Protein AF-A0A1Z8LEV0-F1 (afdb_monomer_lite)

Radius of gyration: 19.76 Å; chains: 1; bounding box: 39×34×65 Å

Structure (mmCIF, N/CA/C/O backbone):
data_AF-A0A1Z8LEV0-F1
#
_entry.id   AF-A0A1Z8LEV0-F1
#
loop_
_atom_site.group_PDB
_atom_site.id
_atom_site.type_symbol
_atom_site.label_atom_id
_atom_site.label_alt_id
_atom_site.label_comp_id
_atom_site.label_asym_id
_atom_site.label_entity_id
_atom_site.label_seq_id
_atom_site.pdbx_PDB_ins_code
_atom_site.Cartn_x
_atom_site.Cartn_y
_atom_site.Cartn_z
_atom_site.occupancy
_atom_site.B_iso_or_equiv
_atom_site.auth_seq_id
_atom_site.auth_comp_id
_atom_site.auth_asym_id
_atom_site.auth_atom_id
_atom_site.pdbx_PDB_model_num
ATOM 1 N N . MET A 1 1 ? -29.952 23.093 -34.719 1.00 59.09 1 MET A N 1
ATOM 2 C CA . MET A 1 1 ? -29.056 23.153 -33.543 1.00 59.09 1 MET A CA 1
ATOM 3 C C . MET A 1 1 ? -29.621 22.375 -32.345 1.00 59.09 1 MET A C 1
ATOM 5 O O . MET A 1 1 ? -29.673 22.898 -31.246 1.00 59.09 1 MET A O 1
ATOM 9 N N . LYS A 1 2 ? -30.063 21.119 -32.540 1.00 67.62 2 LYS A N 1
ATOM 10 C CA . LYS A 1 2 ? -30.377 20.187 -31.432 1.00 67.62 2 LYS A CA 1
ATOM 11 C C . LYS A 1 2 ? -29.225 19.211 -31.172 1.00 67.62 2 LYS A C 1
ATOM 13 O O . LYS A 1 2 ? -29.037 18.777 -30.046 1.00 67.62 2 LYS A O 1
ATOM 18 N N . LEU A 1 3 ? -28.444 18.913 -32.216 1.00 67.94 3 LEU A N 1
ATOM 19 C CA . LEU A 1 3 ? -27.276 18.040 -32.140 1.00 67.94 3 LEU A CA 1
ATOM 20 C C . LEU A 1 3 ? -26.145 18.678 -31.321 1.00 67.94 3 LEU A C 1
ATOM 22 O O . LEU A 1 3 ? -25.598 18.024 -30.443 1.00 67.94 3 LEU A O 1
ATOM 26 N N . ASP A 1 4 ? -25.877 19.970 -31.530 1.00 74.69 4 ASP A N 1
ATOM 27 C CA . ASP A 1 4 ? -24.858 20.708 -30.766 1.00 74.69 4 ASP A CA 1
ATOM 28 C C . ASP A 1 4 ? -25.195 20.772 -29.270 1.00 74.69 4 ASP A C 1
ATOM 30 O O . ASP A 1 4 ? -24.319 20.640 -28.423 1.00 74.69 4 ASP A O 1
ATOM 34 N N . GLN A 1 5 ? -26.483 20.899 -28.935 1.00 71.06 5 GLN A N 1
ATOM 35 C CA . GLN A 1 5 ? -26.952 20.952 -27.551 1.00 71.06 5 GLN A CA 1
ATOM 36 C C . GLN A 1 5 ? -26.879 19.582 -26.855 1.00 71.06 5 GLN A C 1
ATOM 38 O O . GLN A 1 5 ? -26.548 19.524 -25.674 1.00 71.06 5 GLN A O 1
ATOM 43 N N . LEU A 1 6 ? -27.113 18.487 -27.593 1.00 69.88 6 LEU A N 1
ATOM 44 C CA . LEU A 1 6 ? -26.960 17.114 -27.095 1.00 69.88 6 LEU A CA 1
ATOM 45 C C . LEU A 1 6 ? -25.482 16.755 -26.850 1.00 69.88 6 LEU A C 1
ATOM 47 O O . LEU A 1 6 ? -25.138 16.157 -25.831 1.00 69.88 6 LEU A O 1
ATOM 51 N N . LEU A 1 7 ? -24.596 17.165 -27.764 1.00 68.69 7 LEU A N 1
ATOM 52 C CA . LEU A 1 7 ? -23.148 16.994 -27.618 1.00 68.69 7 LEU A CA 1
ATOM 53 C C . LEU A 1 7 ? -22.598 17.792 -26.428 1.00 68.69 7 LEU A C 1
ATOM 55 O O . LEU A 1 7 ? -21.698 17.316 -25.740 1.00 68.69 7 LEU A O 1
ATOM 59 N N . GLN A 1 8 ? -23.153 18.977 -26.158 1.00 64.44 8 GLN A N 1
ATOM 60 C CA . GLN A 1 8 ? -22.774 19.786 -25.002 1.00 64.44 8 GLN A CA 1
ATOM 61 C C . GLN A 1 8 ? -23.228 19.139 -23.682 1.00 64.44 8 GLN A C 1
ATOM 63 O O . GLN A 1 8 ? -22.425 19.030 -22.763 1.00 64.44 8 GLN A O 1
ATOM 68 N N . SER A 1 9 ? -24.461 18.617 -23.603 1.00 60.28 9 SER A N 1
ATOM 69 C CA . SER A 1 9 ? -24.950 17.936 -22.391 1.00 60.28 9 SER A CA 1
ATOM 70 C C . SER A 1 9 ? -24.179 16.657 -22.048 1.00 60.28 9 SER A C 1
ATOM 72 O O . SER A 1 9 ?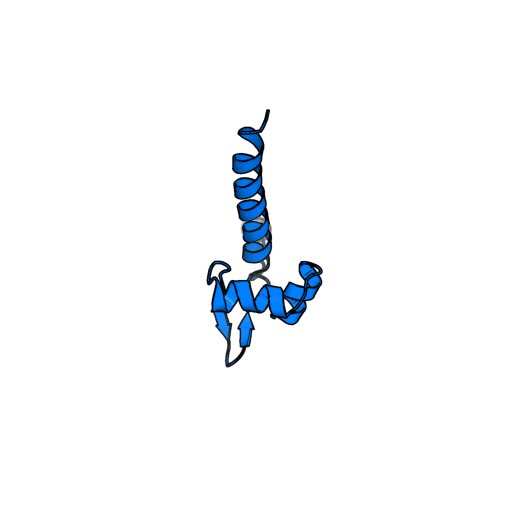 -24.025 16.338 -20.875 1.00 60.28 9 SER A O 1
ATOM 74 N N . HIS A 1 10 ? -23.653 15.935 -23.044 1.00 59.34 10 HIS A N 1
ATOM 75 C CA . HIS A 1 10 ? -22.819 14.753 -22.795 1.00 59.34 10 HIS A CA 1
ATOM 76 C C . HIS A 1 10 ? -21.371 15.089 -22.419 1.00 59.34 10 HIS A C 1
ATOM 78 O O . HIS A 1 10 ? -20.716 14.268 -21.792 1.00 59.34 10 HIS A O 1
ATOM 84 N N . ARG A 1 11 ? -20.873 16.291 -22.740 1.00 53.66 11 ARG A N 1
ATOM 85 C CA . ARG A 1 11 ? -19.540 16.742 -22.302 1.00 53.66 11 ARG A CA 1
ATOM 86 C C . ARG A 1 11 ? -19.479 17.076 -20.813 1.00 53.66 11 ARG A C 1
ATOM 88 O O . ARG A 1 11 ? -18.429 16.895 -20.209 1.00 53.66 11 ARG A O 1
ATOM 95 N N . ASP A 1 12 ? -20.583 17.551 -20.240 1.00 51.75 12 ASP A N 1
ATOM 96 C CA . ASP A 1 12 ? -20.636 17.985 -18.838 1.00 51.75 12 ASP A CA 1
ATOM 97 C C . ASP A 1 12 ? -20.986 16.836 -17.867 1.00 51.75 12 ASP A C 1
ATOM 99 O O . ASP A 1 12 ? -20.647 16.903 -16.684 1.00 51.75 12 ASP A O 1
ATOM 103 N N . GLU A 1 13 ? -21.616 15.756 -18.355 1.00 51.56 13 GLU A N 1
ATOM 104 C CA . GLU A 1 13 ? -21.865 14.529 -17.573 1.00 51.56 13 GLU A CA 1
ATOM 105 C C . GLU A 1 13 ? -20.723 13.508 -17.631 1.00 51.56 13 GLU A C 1
ATOM 107 O O . GLU A 1 13 ? -20.678 12.590 -16.811 1.00 51.56 13 GLU A O 1
ATOM 112 N N . GLU A 1 14 ? -19.731 13.717 -18.498 1.00 51.91 14 GLU A N 1
ATOM 113 C CA . GLU A 1 14 ? -18.405 13.129 -18.330 1.00 51.91 14 GLU A CA 1
ATOM 114 C C . GLU A 1 14 ? -17.696 13.829 -17.159 1.00 51.91 14 GLU A C 1
ATOM 116 O O . GLU A 1 14 ? -16.663 14.489 -17.304 1.00 51.91 14 GLU A O 1
ATOM 121 N N . LYS A 1 15 ? -18.204 13.629 -15.933 1.00 57.62 15 LYS A N 1
ATOM 122 C CA . LYS A 1 15 ? -17.282 13.487 -14.808 1.00 57.62 15 LYS A CA 1
ATOM 123 C C . LYS A 1 15 ? -16.323 12.410 -15.273 1.00 57.62 15 LYS A C 1
ATOM 125 O O . LYS A 1 15 ? -16.716 11.253 -15.353 1.00 57.62 15 LYS A O 1
ATOM 130 N N . LYS A 1 16 ? -15.120 12.809 -15.693 1.00 58.03 16 LYS A N 1
ATOM 131 C CA . LYS A 1 16 ? -14.031 11.879 -15.957 1.00 58.03 16 LYS A CA 1
ATOM 132 C C . LYS A 1 16 ? -13.985 10.975 -14.739 1.00 58.03 16 LYS A C 1
ATOM 134 O O . LYS A 1 16 ? -13.533 11.408 -13.681 1.00 58.03 16 LYS A O 1
ATOM 139 N N . ASP A 1 17 ? -14.501 9.761 -14.877 1.00 61.22 17 ASP A N 1
ATOM 140 C CA . ASP A 1 17 ? -14.209 8.677 -13.962 1.00 61.22 17 ASP A CA 1
ATOM 141 C C . ASP A 1 17 ? -12.727 8.404 -14.195 1.00 61.22 17 ASP A C 1
ATOM 143 O O . ASP A 1 17 ? -12.329 7.566 -15.006 1.00 61.22 17 ASP A O 1
ATOM 147 N N . GLU A 1 18 ? -11.892 9.252 -13.589 1.00 78.94 18 GLU A N 1
ATOM 148 C CA . GLU A 1 18 ? -10.458 9.090 -13.612 1.00 78.94 18 GLU A CA 1
ATOM 149 C C . GLU A 1 18 ? -10.202 7.697 -13.066 1.00 78.94 18 GLU A C 1
ATOM 151 O O . GLU A 1 18 ? -10.628 7.346 -11.960 1.00 78.94 18 GLU A O 1
ATOM 156 N N . LEU A 1 19 ? -9.575 6.869 -13.901 1.00 83.88 19 LEU A N 1
ATOM 157 C CA . LEU A 1 19 ? -9.261 5.504 -13.525 1.00 83.88 19 LEU A CA 1
ATOM 158 C C . LEU A 1 19 ? -8.539 5.527 -12.174 1.00 83.88 19 LEU A C 1
ATOM 160 O O . LEU A 1 19 ? -7.663 6.373 -11.962 1.00 83.88 19 LEU A O 1
ATOM 164 N N . PRO A 1 20 ? -8.883 4.608 -11.256 1.00 88.25 20 PRO A N 1
ATOM 165 C CA . PRO A 1 20 ? -8.324 4.630 -9.920 1.00 88.25 20 PRO A CA 1
ATOM 166 C C . PRO A 1 20 ? -6.803 4.538 -10.002 1.00 88.25 20 PRO A C 1
ATOM 168 O O . PRO A 1 20 ? -6.248 3.612 -10.599 1.00 88.25 20 PRO A O 1
ATOM 171 N N . LYS A 1 21 ? -6.122 5.498 -9.379 1.00 93.56 21 LYS A N 1
ATOM 172 C CA . LYS A 1 21 ? -4.665 5.531 -9.346 1.00 93.56 21 LYS A CA 1
ATOM 173 C C . LYS A 1 21 ? -4.145 4.363 -8.515 1.00 93.56 21 LYS A C 1
ATOM 175 O O . LYS A 1 21 ? -4.438 4.239 -7.323 1.00 93.56 21 LYS A O 1
ATOM 180 N N . LEU A 1 22 ? -3.376 3.500 -9.172 1.00 95.94 22 LEU A N 1
ATOM 181 C CA . LEU A 1 22 ? -2.769 2.317 -8.577 1.00 95.94 22 LEU A CA 1
ATOM 182 C C . LEU A 1 22 ? -1.312 2.596 -8.227 1.00 95.94 22 LEU A C 1
ATOM 184 O O . LEU A 1 22 ? -0.493 2.866 -9.102 1.00 95.94 22 LEU A O 1
ATOM 188 N N . LEU A 1 23 ? -0.993 2.486 -6.944 1.00 97.31 23 LEU A N 1
ATOM 189 C CA . LEU A 1 23 ? 0.330 2.731 -6.393 1.00 97.31 23 LEU A CA 1
ATOM 190 C C . LEU A 1 23 ? 1.073 1.413 -6.179 1.00 97.31 23 LEU A C 1
ATOM 192 O O . LEU A 1 23 ? 0.497 0.419 -5.729 1.00 97.31 23 LEU A O 1
ATOM 196 N N . SER A 1 24 ? 2.368 1.402 -6.482 1.00 98.00 24 SER A N 1
ATOM 197 C CA . SER A 1 24 ? 3.277 0.345 -6.037 1.00 98.00 24 SER A CA 1
ATOM 198 C C . SER A 1 24 ? 3.500 0.414 -4.521 1.00 98.00 24 SER A C 1
ATOM 200 O O . SER A 1 24 ? 3.198 1.418 -3.879 1.00 98.00 24 SER A O 1
ATOM 202 N N . ILE A 1 25 ? 4.091 -0.635 -3.938 1.00 97.56 25 ILE A N 1
ATOM 203 C CA . ILE A 1 25 ? 4.486 -0.622 -2.518 1.00 97.56 25 ILE A CA 1
ATOM 204 C C . ILE A 1 25 ? 5.421 0.559 -2.213 1.00 97.56 25 ILE A C 1
ATOM 206 O O . ILE A 1 25 ? 5.266 1.190 -1.173 1.00 97.56 25 ILE A O 1
ATOM 210 N N . ALA A 1 26 ? 6.365 0.866 -3.108 1.00 97.75 26 ALA A N 1
ATOM 211 C CA . ALA A 1 26 ? 7.286 1.988 -2.929 1.00 97.75 26 ALA A CA 1
ATOM 212 C C . ALA A 1 26 ? 6.539 3.328 -2.967 1.00 97.75 26 ALA A C 1
ATOM 214 O O . ALA A 1 26 ? 6.666 4.122 -2.046 1.00 97.75 26 ALA A O 1
ATOM 215 N N . GLN A 1 27 ? 5.657 3.522 -3.952 1.00 97.94 27 GLN A N 1
ATOM 216 C CA . GLN A 1 27 ? 4.853 4.742 -4.052 1.00 97.94 27 GLN A CA 1
ATOM 217 C C . GLN A 1 27 ? 3.911 4.924 -2.858 1.00 97.94 27 GLN A C 1
ATOM 219 O O . GLN A 1 27 ? 3.720 6.042 -2.399 1.00 97.94 27 GLN A O 1
ATOM 224 N N . ALA A 1 28 ? 3.331 3.844 -2.332 1.00 96.75 28 ALA A N 1
ATOM 225 C CA . ALA A 1 28 ? 2.522 3.897 -1.117 1.00 96.75 28 ALA A CA 1
ATOM 226 C C . ALA A 1 28 ? 3.364 4.248 0.122 1.00 96.75 28 ALA A C 1
ATOM 228 O O . ALA A 1 28 ? 2.899 4.985 0.991 1.00 96.75 28 ALA A O 1
ATOM 229 N N . SER A 1 29 ? 4.603 3.746 0.183 1.00 96.75 29 SER A N 1
ATOM 230 C CA . SER A 1 29 ? 5.596 4.096 1.206 1.00 96.75 29 SER A CA 1
ATOM 231 C C . SER A 1 29 ? 5.877 5.596 1.200 1.00 96.75 29 SER A C 1
ATOM 233 O O . SER A 1 29 ? 5.788 6.235 2.245 1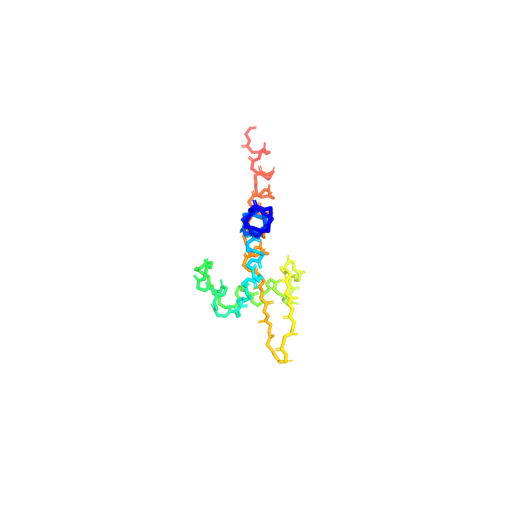.00 96.75 29 SER A O 1
ATOM 235 N N . ASP A 1 30 ? 6.148 6.152 0.018 1.00 96.94 30 ASP A N 1
ATOM 236 C CA . ASP A 1 30 ? 6.436 7.574 -0.169 1.00 96.94 30 ASP A CA 1
ATOM 237 C C . ASP A 1 30 ? 5.197 8.427 0.130 1.00 96.94 30 ASP A C 1
ATOM 239 O O . ASP A 1 30 ? 5.280 9.427 0.839 1.00 96.94 30 ASP A O 1
ATOM 243 N N . HIS A 1 31 ? 4.021 7.989 -0.334 1.00 94.06 31 HIS A N 1
ATOM 244 C CA . HIS A 1 31 ? 2.747 8.676 -0.119 1.00 94.06 31 HIS A CA 1
ATOM 245 C C . HIS A 1 31 ? 2.384 8.795 1.368 1.00 94.06 31 HIS A C 1
ATOM 247 O O . HIS A 1 31 ? 1.831 9.805 1.795 1.00 94.06 31 HIS A O 1
ATOM 253 N N . LEU A 1 32 ? 2.674 7.765 2.168 1.00 91.88 32 LEU A N 1
ATOM 254 C CA . LEU A 1 32 ? 2.426 7.771 3.613 1.00 91.88 32 LEU A CA 1
ATOM 255 C C . LEU A 1 32 ? 3.647 8.191 4.443 1.00 91.88 32 LEU A C 1
ATOM 257 O O . LEU A 1 32 ? 3.557 8.199 5.670 1.00 91.88 32 LEU A O 1
ATOM 261 N N . ASN A 1 33 ? 4.772 8.512 3.797 1.00 94.12 33 ASN A N 1
ATOM 262 C CA . ASN A 1 33 ? 6.056 8.795 4.436 1.00 94.12 33 ASN A CA 1
ATOM 263 C C . ASN A 1 33 ? 6.427 7.756 5.517 1.00 94.12 33 ASN A C 1
ATOM 265 O O . ASN A 1 33 ? 6.767 8.090 6.654 1.00 94.12 33 ASN A O 1
ATOM 269 N N . CYS A 1 34 ? 6.300 6.471 5.182 1.00 93.75 34 CYS A N 1
ATOM 270 C CA . CYS A 1 34 ? 6.592 5.364 6.090 1.00 93.75 34 CYS A CA 1
ATOM 271 C C . CYS A 1 34 ? 7.547 4.353 5.450 1.00 93.75 34 CYS A C 1
ATOM 273 O O . CYS A 1 34 ? 7.938 4.487 4.292 1.00 93.75 34 CYS A O 1
ATOM 275 N N . SER A 1 35 ? 7.965 3.338 6.210 1.00 97.38 35 SER A N 1
ATOM 276 C CA . SER A 1 35 ? 8.876 2.319 5.685 1.00 97.38 35 SER A CA 1
ATOM 277 C C . SER A 1 35 ? 8.155 1.320 4.770 1.00 97.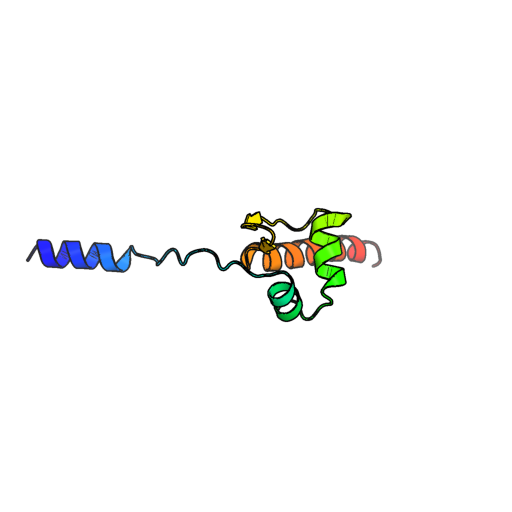38 35 SER A C 1
ATOM 279 O O . SER A 1 35 ? 7.026 0.907 5.043 1.00 97.38 35 SER A O 1
ATOM 281 N N . ILE A 1 36 ? 8.858 0.805 3.755 1.00 97.56 36 ILE A N 1
ATOM 282 C CA . ILE A 1 36 ? 8.360 -0.286 2.894 1.00 97.56 36 ILE A CA 1
ATOM 283 C C . ILE A 1 36 ? 7.945 -1.504 3.734 1.00 97.56 36 ILE A C 1
ATOM 285 O O . ILE A 1 36 ? 6.978 -2.198 3.409 1.00 97.56 36 ILE A O 1
ATOM 289 N N . ARG A 1 37 ? 8.670 -1.770 4.830 1.00 97.44 37 ARG A N 1
ATOM 290 C CA . ARG A 1 37 ? 8.352 -2.851 5.771 1.00 97.44 37 ARG A CA 1
ATOM 291 C C . ARG A 1 37 ? 6.973 -2.655 6.401 1.00 97.44 37 ARG A C 1
ATOM 293 O O . ARG A 1 37 ? 6.223 -3.621 6.487 1.00 97.44 37 ARG A O 1
ATOM 300 N N . THR A 1 38 ? 6.626 -1.427 6.776 1.00 95.56 38 THR A N 1
ATOM 301 C CA . THR A 1 38 ? 5.311 -1.076 7.328 1.00 95.56 38 THR A CA 1
ATOM 302 C C . THR A 1 38 ? 4.196 -1.365 6.326 1.00 95.56 38 THR A C 1
ATOM 304 O O . THR A 1 38 ? 3.212 -2.008 6.681 1.00 95.56 38 THR A O 1
ATOM 307 N N . ILE A 1 39 ? 4.368 -0.969 5.061 1.00 96.38 39 ILE A N 1
ATOM 308 C CA . ILE A 1 39 ? 3.386 -1.279 4.011 1.00 96.38 39 ILE A CA 1
ATOM 309 C C . ILE A 1 39 ? 3.233 -2.799 3.850 1.00 96.38 39 ILE A C 1
ATOM 311 O O . ILE A 1 39 ? 2.119 -3.315 3.870 1.00 96.38 39 ILE A O 1
ATOM 315 N N . ARG A 1 40 ? 4.342 -3.546 3.756 1.00 96.75 40 ARG A N 1
ATOM 316 C CA . ARG A 1 40 ? 4.313 -5.015 3.619 1.00 96.75 40 ARG A CA 1
ATOM 317 C C . ARG A 1 40 ? 3.608 -5.712 4.781 1.00 96.75 40 ARG A C 1
ATOM 319 O O . ARG A 1 40 ? 2.863 -6.655 4.532 1.00 96.75 40 ARG A O 1
ATOM 326 N N . TYR A 1 41 ? 3.821 -5.245 6.009 1.00 96.25 41 TYR A N 1
ATOM 327 C CA . TYR A 1 41 ? 3.141 -5.768 7.190 1.00 96.25 41 TYR A CA 1
ATOM 328 C C . TYR A 1 41 ? 1.618 -5.670 7.033 1.00 96.25 41 TYR A C 1
ATOM 330 O O . TYR A 1 41 ? 0.920 -6.675 7.144 1.00 96.25 41 TYR A O 1
ATOM 338 N N . TYR A 1 42 ? 1.095 -4.490 6.686 1.00 95.12 42 TYR A N 1
ATOM 339 C CA . TYR A 1 42 ? -0.352 -4.295 6.561 1.00 95.12 42 TYR A CA 1
ATOM 340 C C . TYR A 1 42 ? -0.977 -5.009 5.355 1.00 95.12 42 TYR A C 1
ATOM 342 O O . TYR A 1 42 ? -2.126 -5.448 5.427 1.00 95.12 42 TYR A O 1
ATOM 350 N N . LEU A 1 43 ? -0.210 -5.205 4.279 1.00 95.06 43 LEU A N 1
ATOM 351 C CA . LEU A 1 43 ? -0.654 -5.985 3.122 1.00 95.06 43 LEU A CA 1
ATOM 352 C C . LEU A 1 43 ? -0.697 -7.494 3.398 1.00 95.06 43 LEU A C 1
ATOM 354 O O . LEU A 1 43 ? -1.680 -8.158 3.073 1.00 95.06 43 LEU A O 1
ATOM 358 N N . TYR A 1 44 ? 0.378 -8.056 3.952 1.00 95.44 44 TYR A N 1
ATOM 359 C CA . TYR A 1 44 ? 0.595 -9.507 3.940 1.00 95.44 44 TYR A CA 1
ATOM 360 C C . TYR A 1 44 ? 0.448 -10.169 5.307 1.00 95.44 44 TYR A C 1
ATOM 362 O O . TYR A 1 44 ? -0.033 -11.301 5.377 1.00 95.44 44 TYR A O 1
ATOM 370 N N . GLU A 1 45 ? 0.858 -9.483 6.373 1.00 94.81 45 GLU A N 1
ATOM 371 C CA . GLU A 1 45 ? 0.848 -10.025 7.733 1.00 94.81 45 GLU A CA 1
ATOM 372 C C . GLU A 1 45 ? -0.490 -9.716 8.412 1.00 94.81 45 GLU A C 1
ATOM 374 O O . GLU A 1 45 ? -1.247 -10.633 8.721 1.00 94.81 45 GLU A O 1
ATOM 379 N N . ALA A 1 46 ? -0.829 -8.433 8.565 1.00 93.38 46 ALA A N 1
ATOM 380 C CA . ALA A 1 46 ? -2.092 -8.010 9.173 1.00 93.38 46 ALA A CA 1
ATOM 381 C C . ALA A 1 46 ? -3.294 -8.136 8.221 1.00 93.38 46 ALA A C 1
ATOM 383 O O . ALA A 1 46 ? -4.424 -8.269 8.688 1.00 93.38 46 ALA A O 1
ATOM 384 N N . LYS A 1 47 ? -3.059 -8.095 6.899 1.00 91.56 47 LYS A N 1
ATOM 385 C CA . LYS A 1 47 ? -4.074 -8.246 5.833 1.00 91.56 47 LYS A CA 1
ATOM 386 C C . LYS A 1 47 ? -5.285 -7.316 5.985 1.00 91.56 47 LYS A C 1
ATOM 388 O O . LYS A 1 47 ? -6.409 -7.680 5.649 1.00 91.56 47 LYS A O 1
ATOM 393 N N . ASN A 1 48 ? -5.055 -6.114 6.499 1.00 91.62 48 ASN A N 1
ATOM 394 C CA . ASN A 1 48 ? -6.089 -5.114 6.767 1.00 91.62 48 ASN A CA 1
ATOM 395 C C . ASN A 1 48 ? -6.029 -3.918 5.799 1.00 91.62 48 ASN A C 1
ATOM 397 O O . ASN A 1 48 ? -6.874 -3.028 5.884 1.00 91.62 48 ASN A O 1
ATOM 401 N N . LEU A 1 49 ? -5.064 -3.906 4.872 1.00 93.75 49 LEU A N 1
ATOM 402 C CA . LEU A 1 49 ? -4.987 -2.961 3.760 1.00 93.75 49 LEU A CA 1
ATOM 403 C C . LEU A 1 49 ? -5.324 -3.685 2.441 1.00 93.75 49 LEU A C 1
ATOM 405 O O . LEU A 1 49 ? -4.597 -4.610 2.069 1.00 93.75 49 LEU A O 1
ATOM 409 N N . PRO A 1 50 ? -6.393 -3.290 1.722 1.00 93.94 50 PRO A N 1
ATOM 410 C CA . PRO A 1 50 ? -6.739 -3.882 0.432 1.00 93.94 50 PRO A CA 1
ATOM 411 C C . PRO A 1 50 ? -5.660 -3.653 -0.632 1.00 93.94 50 PRO A C 1
ATOM 413 O O . PRO A 1 50 ? -5.058 -2.582 -0.714 1.00 93.94 50 PRO A O 1
ATOM 416 N N . TYR A 1 51 ? -5.443 -4.655 -1.482 1.00 96.19 51 TYR A N 1
ATOM 417 C CA . TYR A 1 51 ? -4.549 -4.572 -2.633 1.00 96.19 51 TYR A CA 1
ATOM 418 C C . TYR A 1 51 ? -4.963 -5.562 -3.718 1.00 96.19 51 TYR A C 1
ATOM 420 O O . TYR A 1 51 ? -5.756 -6.475 -3.492 1.00 96.19 51 TYR A O 1
ATOM 428 N N . LEU A 1 52 ? -4.387 -5.385 -4.900 1.00 95.31 52 LEU A N 1
ATOM 429 C CA . LEU A 1 52 ? -4.566 -6.259 -6.051 1.00 95.31 52 LEU A CA 1
ATOM 430 C C . LEU A 1 52 ? -3.202 -6.689 -6.601 1.00 95.31 52 LEU A C 1
ATOM 432 O O . LEU A 1 52 ? -2.229 -5.940 -6.524 1.00 95.31 52 LEU A O 1
ATOM 436 N N . ILE A 1 53 ? -3.119 -7.902 -7.145 1.00 96.31 53 ILE A N 1
ATOM 437 C CA . ILE A 1 53 ? -1.907 -8.407 -7.800 1.00 96.31 53 ILE A CA 1
ATOM 438 C C . ILE A 1 53 ? -2.022 -8.156 -9.306 1.00 96.31 53 ILE A C 1
ATOM 440 O O . ILE A 1 53 ? -2.927 -8.689 -9.945 1.00 96.31 53 ILE A O 1
ATOM 444 N N . LEU A 1 54 ? -1.097 -7.379 -9.881 1.00 94.75 54 LEU A N 1
ATOM 445 C CA . LEU A 1 54 ? -0.918 -7.254 -11.334 1.00 94.75 54 LEU A CA 1
ATOM 446 C C . LEU A 1 54 ? 0.420 -7.873 -11.729 1.00 94.75 54 LEU A C 1
ATOM 448 O O . LEU A 1 54 ? 1.487 -7.404 -11.326 1.00 94.75 54 LEU A O 1
ATOM 452 N N . GLY A 1 55 ? 0.368 -8.951 -12.513 1.00 94.44 55 GLY A N 1
ATOM 453 C CA . GLY A 1 55 ? 1.548 -9.751 -12.829 1.00 94.44 55 GLY A CA 1
ATOM 454 C C . GLY A 1 55 ? 2.131 -10.384 -11.565 1.00 94.44 55 GLY A C 1
ATOM 455 O O . GLY A 1 55 ? 1.569 -11.335 -11.033 1.00 94.44 55 GLY A O 1
ATOM 456 N N . LYS A 1 56 ? 3.261 -9.852 -11.085 1.00 93.44 56 LYS A N 1
ATOM 457 C CA . LYS A 1 56 ? 3.945 -10.303 -9.857 1.00 93.44 56 LYS A CA 1
ATOM 458 C C . LYS A 1 56 ? 4.031 -9.217 -8.780 1.00 93.44 56 LYS A C 1
ATOM 460 O O . LYS A 1 56 ? 4.719 -9.405 -7.779 1.00 93.44 56 LYS A O 1
ATOM 465 N N . GLU A 1 57 ? 3.366 -8.081 -8.981 1.00 95.81 57 GLU A N 1
ATOM 466 C CA . GLU A 1 57 ? 3.472 -6.923 -8.096 1.00 95.81 57 GLU A CA 1
ATOM 467 C C . GLU A 1 57 ? 2.133 -6.590 -7.440 1.00 95.81 57 GLU A C 1
ATOM 469 O O . GLU A 1 57 ? 1.088 -6.574 -8.093 1.00 95.81 57 GLU A O 1
ATOM 474 N N . ALA A 1 58 ? 2.176 -6.271 -6.145 1.00 96.81 58 ALA A N 1
ATOM 475 C CA . ALA A 1 58 ? 1.032 -5.708 -5.444 1.00 96.81 58 ALA A CA 1
ATOM 476 C C . ALA A 1 58 ? 0.838 -4.233 -5.816 1.00 96.81 58 ALA A C 1
ATOM 478 O O . ALA A 1 58 ? 1.796 -3.451 -5.903 1.00 96.81 58 ALA A O 1
ATOM 479 N N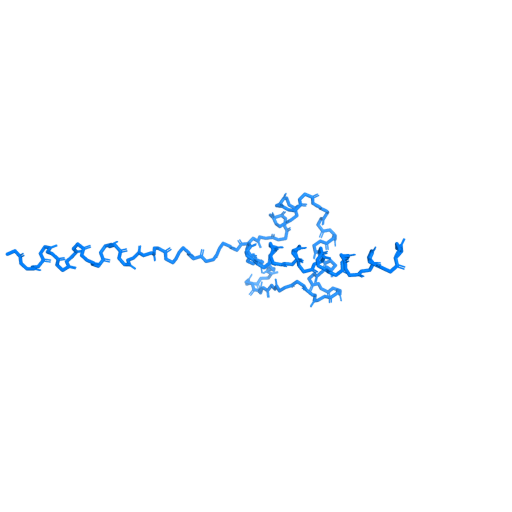 . ARG A 1 59 ? -0.424 -3.866 -6.016 1.00 97.56 59 ARG A N 1
ATOM 480 C CA . ARG A 1 59 ? -0.893 -2.518 -6.312 1.00 97.56 59 ARG A CA 1
ATOM 481 C C . ARG A 1 59 ? -1.988 -2.127 -5.332 1.00 97.56 59 ARG A C 1
ATOM 483 O O . ARG A 1 59 ? -2.851 -2.940 -5.008 1.00 97.56 59 ARG A O 1
ATOM 490 N N . ILE A 1 60 ? -1.948 -0.885 -4.872 1.00 97.12 60 ILE A N 1
ATOM 491 C CA . ILE A 1 60 ? -2.869 -0.346 -3.869 1.00 97.12 60 ILE A CA 1
ATOM 492 C C . ILE A 1 60 ? -3.584 0.846 -4.494 1.00 97.12 60 ILE A C 1
ATOM 494 O O . ILE A 1 60 ? -2.930 1.686 -5.111 1.00 97.12 60 ILE A O 1
ATOM 498 N N . ARG A 1 61 ? -4.910 0.938 -4.361 1.00 95.94 61 ARG A N 1
ATOM 499 C CA . ARG A 1 61 ? -5.614 2.154 -4.787 1.00 95.94 61 ARG A CA 1
ATOM 500 C C . ARG A 1 61 ? -5.289 3.277 -3.814 1.00 95.94 61 ARG A C 1
ATOM 502 O O . ARG A 1 61 ? -5.313 3.078 -2.603 1.00 95.94 61 ARG A O 1
ATOM 509 N N . GLU A 1 62 ? -5.041 4.470 -4.333 1.00 94.31 62 GLU A N 1
ATOM 510 C CA . GLU A 1 62 ? -4.776 5.651 -3.501 1.00 94.31 62 GLU A CA 1
ATOM 511 C C . GLU A 1 62 ? -5.909 5.921 -2.486 1.00 94.31 62 GLU A C 1
ATOM 513 O O . GLU A 1 62 ? -5.650 6.255 -1.330 1.00 94.31 62 GLU A O 1
ATOM 518 N N . SER A 1 63 ? -7.164 5.671 -2.874 1.00 93.06 63 SER A N 1
ATOM 519 C CA . SER A 1 63 ? -8.338 5.794 -1.999 1.00 93.06 63 SER A CA 1
ATOM 520 C C . SER A 1 63 ? -8.379 4.775 -0.854 1.00 93.06 63 SER A C 1
ATOM 522 O O . SER A 1 63 ? -8.890 5.083 0.223 1.00 93.06 63 SER A O 1
ATOM 524 N N . ASP A 1 64 ? -7.819 3.578 -1.045 1.00 93.69 64 ASP A N 1
ATOM 525 C CA . ASP A 1 64 ? -7.746 2.569 0.015 1.00 93.69 64 ASP A CA 1
ATOM 526 C C . ASP A 1 64 ? -6.711 2.974 1.082 1.00 93.69 64 ASP A C 1
ATOM 528 O O . ASP A 1 64 ? -6.934 2.738 2.269 1.00 93.69 64 ASP A O 1
ATOM 532 N N . LEU A 1 65 ? -5.614 3.647 0.695 1.00 92.06 65 LEU A N 1
ATOM 533 C CA . LEU A 1 65 ? -4.631 4.179 1.650 1.00 92.06 65 LEU A CA 1
ATOM 534 C C . LEU A 1 65 ? -5.232 5.279 2.528 1.00 92.06 65 LEU A C 1
ATOM 536 O O . LEU A 1 65 ? -5.056 5.259 3.746 1.00 92.06 65 LEU A O 1
ATOM 540 N N . SER A 1 66 ? -5.948 6.236 1.935 1.00 87.75 66 SER A N 1
ATOM 541 C CA . SER A 1 66 ? -6.558 7.327 2.702 1.00 87.75 66 SER A CA 1
ATOM 542 C C . SER A 1 66 ? -7.660 6.816 3.637 1.00 87.75 66 SER A C 1
ATOM 544 O O . SER A 1 66 ? -7.686 7.187 4.814 1.00 87.75 66 SER A O 1
ATOM 546 N N . GLY A 1 67 ? -8.510 5.898 3.165 1.00 86.81 67 GLY A N 1
ATOM 547 C CA . GLY A 1 67 ? -9.525 5.239 3.990 1.00 86.81 67 GLY A CA 1
ATOM 548 C C . GLY A 1 67 ? -8.926 4.433 5.149 1.00 86.81 67 GLY A C 1
ATOM 549 O O . GLY A 1 67 ? -9.429 4.490 6.273 1.00 86.81 67 GLY A O 1
ATOM 550 N N . PHE A 1 68 ? -7.809 3.739 4.914 1.00 86.69 68 PHE A N 1
ATOM 551 C CA . PHE A 1 68 ? -7.093 2.987 5.946 1.00 86.69 68 PHE A CA 1
ATOM 552 C C . PHE A 1 68 ? -6.625 3.881 7.105 1.00 86.69 68 PHE A C 1
ATOM 554 O O . PHE A 1 68 ? -6.876 3.563 8.270 1.00 86.69 68 PHE A O 1
ATOM 561 N N . ILE A 1 69 ? -6.024 5.036 6.805 1.00 85.88 69 ILE A N 1
ATOM 562 C CA . ILE A 1 69 ? -5.574 5.992 7.830 1.00 85.88 69 ILE A CA 1
ATOM 563 C C . ILE A 1 69 ? -6.754 6.540 8.643 1.00 85.88 69 ILE A C 1
ATOM 565 O O . ILE A 1 69 ? -6.684 6.595 9.873 1.00 85.88 69 ILE A O 1
ATOM 569 N N . GLN A 1 70 ? -7.865 6.889 7.985 1.00 85.00 70 GLN A N 1
ATOM 570 C CA . GLN A 1 70 ? -9.073 7.353 8.678 1.00 85.00 70 GLN A CA 1
ATOM 571 C C . GLN A 1 70 ? -9.623 6.298 9.647 1.00 85.00 70 GLN A C 1
ATOM 573 O O . GLN A 1 70 ? -10.056 6.638 10.748 1.00 85.00 70 GLN A O 1
ATOM 578 N N . ASN A 1 71 ? -9.590 5.021 9.261 1.00 83.50 71 ASN A N 1
ATOM 579 C CA . ASN A 1 71 ? -10.049 3.927 10.113 1.00 83.50 71 ASN A CA 1
ATOM 580 C C . ASN A 1 71 ? -9.141 3.724 11.333 1.00 83.50 71 ASN A C 1
ATOM 582 O O . ASN A 1 71 ? -9.650 3.552 12.441 1.00 83.50 71 ASN A O 1
ATOM 586 N N . LEU A 1 72 ? -7.817 3.819 11.164 1.00 83.06 72 LEU A N 1
ATOM 587 C CA . LEU A 1 72 ? -6.873 3.763 12.286 1.00 83.06 72 LEU A CA 1
ATOM 588 C C . LEU A 1 72 ? -7.087 4.911 13.283 1.00 83.06 72 LEU A C 1
ATOM 590 O O . LEU A 1 72 ? -7.142 4.675 14.489 1.00 83.06 72 LEU A O 1
ATOM 594 N N . LEU A 1 73 ? -7.267 6.139 12.790 1.00 81.88 73 LEU A N 1
ATOM 595 C CA . LEU A 1 73 ? -7.524 7.319 13.626 1.00 81.88 73 LEU A CA 1
ATOM 596 C C . LEU A 1 73 ? -8.831 7.197 14.423 1.00 81.88 73 LEU A C 1
ATOM 598 O O . LEU A 1 73 ? -8.877 7.545 15.606 1.00 81.88 73 LEU A O 1
ATOM 602 N N . LYS A 1 74 ? -9.894 6.666 13.805 1.00 79.31 74 LYS A N 1
ATOM 603 C CA . LYS A 1 74 ? -11.164 6.392 14.497 1.00 79.31 74 LYS 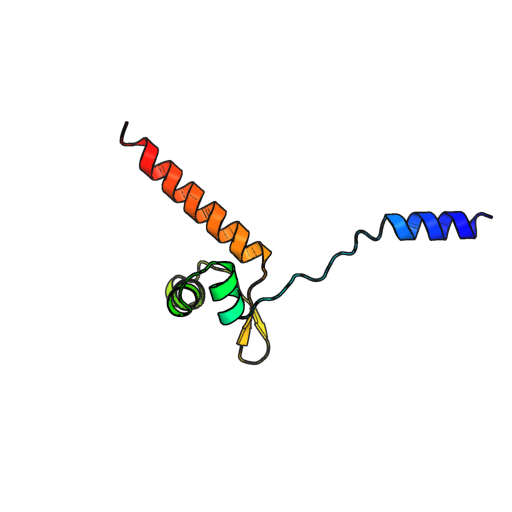A CA 1
ATOM 604 C C . LYS A 1 74 ? -10.991 5.362 15.612 1.00 79.31 74 LYS A C 1
ATOM 606 O O . LYS A 1 74 ? -11.485 5.593 16.711 1.00 79.31 74 LYS A O 1
ATOM 611 N N . GLY A 1 75 ? -10.246 4.282 15.361 1.00 72.88 75 GLY A N 1
ATOM 612 C CA . GLY A 1 75 ? -9.929 3.281 16.385 1.00 72.88 75 GLY A CA 1
ATOM 613 C C . GLY A 1 75 ? -9.178 3.871 17.584 1.00 72.88 75 GLY A C 1
ATOM 614 O O . GLY A 1 75 ? -9.532 3.592 18.725 1.00 72.88 75 GLY A O 1
ATOM 615 N N . GLN A 1 76 ? -8.204 4.757 17.345 1.00 60.06 76 GLN A N 1
ATOM 616 C CA . GLN A 1 76 ? -7.453 5.437 18.413 1.00 60.06 76 GLN A CA 1
ATOM 617 C C . GLN A 1 76 ? -8.301 6.442 19.210 1.00 60.06 76 GLN A C 1
ATOM 619 O O . GLN A 1 76 ? -8.131 6.588 20.419 1.00 60.06 76 GLN A O 1
ATOM 624 N N . SER A 1 77 ? -9.239 7.125 18.549 1.00 56.72 77 SER A N 1
ATOM 625 C CA . SER A 1 77 ? -10.118 8.115 19.190 1.00 56.72 77 SER A CA 1
ATOM 626 C C . SER A 1 77 ? -11.085 7.483 20.198 1.00 56.72 77 SER A C 1
ATOM 628 O O . SER A 1 77 ? -11.455 8.127 21.178 1.00 56.72 77 SER A O 1
ATOM 630 N N . SER A 1 78 ? -11.480 6.226 19.978 1.00 53.16 78 SER A N 1
ATOM 631 C CA . SER A 1 78 ? -12.310 5.465 20.918 1.00 53.16 78 SER A CA 1
ATOM 632 C C . SER A 1 78 ? -11.535 5.026 22.163 1.00 53.16 78 SER A C 1
ATOM 634 O O . SER A 1 78 ? -12.092 5.080 23.253 1.00 53.16 78 SER A O 1
ATOM 636 N N . SER A 1 79 ? -10.251 4.671 22.038 1.00 51.44 79 SER A N 1
ATOM 637 C CA . SER A 1 79 ? -9.418 4.277 23.188 1.00 51.44 79 SER A CA 1
ATOM 638 C C . SER A 1 79 ? -9.016 5.449 24.092 1.00 51.44 79 SER A C 1
ATOM 640 O O . SER A 1 79 ? -8.800 5.251 25.281 1.00 51.44 79 SER A O 1
ATOM 642 N N . ASN A 1 80 ? -8.954 6.678 23.570 1.00 51.62 80 ASN A N 1
ATOM 643 C CA . ASN A 1 80 ? -8.583 7.859 24.365 1.00 51.62 80 ASN A CA 1
ATOM 644 C C . ASN A 1 80 ? -9.742 8.475 25.174 1.00 51.62 80 ASN A C 1
ATOM 646 O O . ASN A 1 80 ? -9.505 9.382 25.968 1.00 51.62 80 ASN A O 1
ATOM 650 N N . LYS A 1 81 ? -10.990 8.018 24.988 1.00 50.25 81 LYS A N 1
ATOM 651 C CA . LYS A 1 81 ? -12.156 8.521 25.741 1.00 50.25 81 LYS A CA 1
ATOM 652 C C . LYS A 1 81 ? -12.351 7.876 27.114 1.00 50.25 81 LYS A C 1
ATOM 654 O O . LYS A 1 81 ? -13.135 8.398 27.893 1.00 50.25 81 LYS A O 1
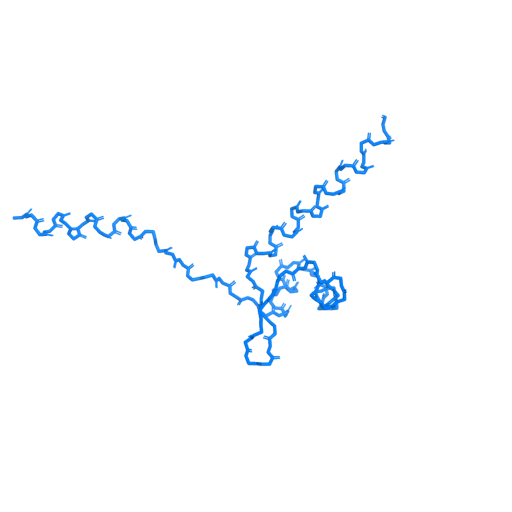ATOM 659 N N . GLU A 1 82 ? -11.654 6.784 27.419 1.00 48.09 82 GLU A N 1
ATOM 660 C CA . GLU A 1 82 ? -11.746 6.099 28.720 1.00 48.09 82 GLU A CA 1
ATOM 661 C C . GLU A 1 82 ? -10.715 6.603 29.750 1.00 48.09 82 GLU A C 1
ATOM 663 O O . GLU A 1 82 ? -10.607 6.049 30.840 1.00 48.09 82 GLU A O 1
ATOM 668 N N . LEU A 1 83 ? -9.950 7.650 29.419 1.00 50.22 83 LEU A N 1
ATOM 669 C CA . LEU A 1 83 ? -8.879 8.202 30.263 1.00 50.22 83 LEU A CA 1
ATOM 670 C C . LEU A 1 83 ? -9.131 9.647 30.736 1.00 50.22 83 LEU A C 1
ATOM 672 O O . LEU A 1 83 ? -8.189 10.311 31.170 1.00 50.22 83 LEU A O 1
ATOM 676 N N . LEU A 1 84 ? -10.375 10.136 30.668 1.00 39.19 84 LEU A N 1
ATOM 677 C CA . LEU A 1 84 ? -10.788 11.443 31.204 1.00 39.19 84 LEU A CA 1
ATOM 678 C C . LEU A 1 84 ? -11.996 11.307 32.130 1.00 39.19 84 LEU A C 1
ATOM 680 O O . LEU A 1 84 ? -12.999 10.704 31.690 1.00 39.19 84 LEU A O 1
#

Secondary structure (DSSP, 8-state):
--HHHHHHHHHHH----PPPPEEEHHHHHHHTT--HHHHHIIIIIS--S--EEETTEEEEEHHHHHHHHHHHHHHHHHHGGGG-

Sequence (84 aa):
MKLDQLLQSHRDEEKKDELPKLLSIAQASDHLNCSIRTIRYYLYEAKNLPYLILGKEARIRESDLSGFIQNLLKGQSSSNKELL

Foldseek 3Di:
DVVVVVVVVVVVVPPPPPPFDKDFLVRLCVVVVHDSVVSCCCVPVVVPQDWDDDPHTTIHGPVSSVVSVVVVVVVVVVVVVVPD

pLDDT: mean 81.96, std 17.29, range [39.19, 98.0]